Protein AF-A0A838EYT7-F1 (afdb_monomer)

Structure (mmCIF, N/CA/C/O backbone):
data_AF-A0A838EYT7-F1
#
_entry.id   AF-A0A838EYT7-F1
#
loop_
_atom_site.group_PDB
_atom_site.id
_atom_site.type_symbol
_atom_site.label_atom_id
_atom_site.label_alt_id
_atom_site.label_comp_id
_atom_site.label_asym_id
_atom_site.label_entity_id
_atom_site.label_seq_id
_atom_site.pdbx_PDB_ins_code
_atom_site.Cartn_x
_atom_site.Cartn_y
_atom_site.Cartn_z
_atom_site.occupancy
_atom_site.B_iso_or_equiv
_atom_site.auth_seq_id
_atom_site.auth_comp_id
_atom_site.auth_asym_id
_atom_site.auth_atom_id
_atom_site.pdbx_PDB_model_num
ATOM 1 N N . MET A 1 1 ? 0.786 -3.105 -0.562 1.00 79.38 1 MET A N 1
ATOM 2 C CA . MET A 1 1 ? 1.985 -2.237 -0.614 1.00 79.38 1 MET A CA 1
ATOM 3 C C . MET A 1 1 ? 3.019 -2.592 0.442 1.00 79.38 1 MET A C 1
ATOM 5 O O . MET A 1 1 ? 4.070 -3.049 0.036 1.00 79.38 1 MET A O 1
ATOM 9 N N . TYR A 1 2 ? 2.732 -2.453 1.744 1.00 81.75 2 TYR A N 1
ATOM 10 C CA . TYR A 1 2 ? 3.674 -2.815 2.824 1.00 81.75 2 TYR A CA 1
ATOM 11 C C . TYR A 1 2 ? 3.352 -4.140 3.533 1.00 81.75 2 TYR A C 1
ATOM 13 O O . TYR A 1 2 ? 4.180 -4.661 4.274 1.00 81.75 2 TYR A O 1
ATOM 21 N N . GLY A 1 3 ? 2.163 -4.707 3.312 1.00 84.50 3 GLY A N 1
ATOM 22 C CA . GLY A 1 3 ? 1.730 -5.938 3.987 1.00 84.50 3 GLY A CA 1
ATOM 23 C C . GLY A 1 3 ? 1.362 -5.731 5.446 1.00 84.50 3 GLY A C 1
ATOM 24 O O . GLY A 1 3 ? 1.509 -6.643 6.247 1.00 84.50 3 GLY A O 1
ATOM 25 N N . ILE A 1 4 ? 0.936 -4.516 5.781 1.00 86.56 4 ILE A N 1
ATOM 26 C CA . ILE A 1 4 ? 0.417 -4.171 7.098 1.00 86.56 4 ILE A CA 1
ATOM 27 C C . ILE A 1 4 ? -1.060 -4.558 7.117 1.00 86.56 4 ILE A C 1
ATOM 29 O O . ILE A 1 4 ? -1.824 -4.145 6.243 1.00 86.56 4 ILE A O 1
ATOM 33 N N . THR A 1 5 ? -1.448 -5.363 8.099 1.00 86.06 5 THR A N 1
ATOM 34 C CA . THR A 1 5 ? -2.842 -5.729 8.351 1.00 86.06 5 THR A CA 1
ATOM 35 C C . THR A 1 5 ? -3.462 -4.725 9.311 1.00 86.06 5 THR A C 1
ATOM 37 O O . THR A 1 5 ? -2.982 -4.566 10.434 1.00 86.06 5 THR A O 1
ATOM 40 N N . PHE A 1 6 ? -4.540 -4.069 8.895 1.00 89.06 6 PHE A N 1
ATOM 41 C CA . PHE A 1 6 ? -5.294 -3.167 9.760 1.00 89.06 6 PHE A CA 1
ATOM 42 C C . PHE A 1 6 ? -6.403 -3.944 10.470 1.00 89.06 6 PHE A C 1
ATOM 44 O O . PHE A 1 6 ? -7.240 -4.571 9.819 1.00 89.06 6 PHE A O 1
ATOM 51 N N . LYS A 1 7 ? -6.408 -3.914 11.807 1.00 91.25 7 LYS A N 1
ATOM 52 C CA . LYS A 1 7 ? -7.513 -4.468 12.602 1.00 91.25 7 LYS A CA 1
ATOM 53 C C . LYS A 1 7 ? -8.772 -3.621 12.366 1.00 91.25 7 LYS A C 1
ATOM 55 O O . LYS A 1 7 ? -8.668 -2.408 12.221 1.00 91.25 7 LYS A O 1
ATOM 60 N N . ASN A 1 8 ? -9.941 -4.261 12.343 1.00 91.81 8 ASN A N 1
ATOM 61 C CA . ASN A 1 8 ? -11.262 -3.637 12.155 1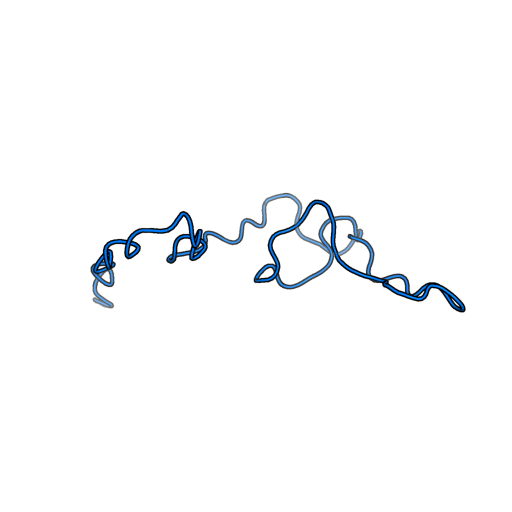.00 91.81 8 ASN A CA 1
ATOM 62 C C . ASN A 1 8 ? -11.536 -3.006 10.774 1.00 91.81 8 ASN A C 1
ATOM 64 O O . ASN A 1 8 ? -12.472 -2.221 10.649 1.00 91.81 8 ASN A O 1
ATOM 68 N N . HIS A 1 9 ? -10.782 -3.353 9.724 1.00 89.38 9 HIS A N 1
ATOM 69 C CA . HIS A 1 9 ? -11.121 -2.926 8.363 1.00 89.38 9 HIS A CA 1
ATOM 70 C C . HIS A 1 9 ? -11.920 -4.019 7.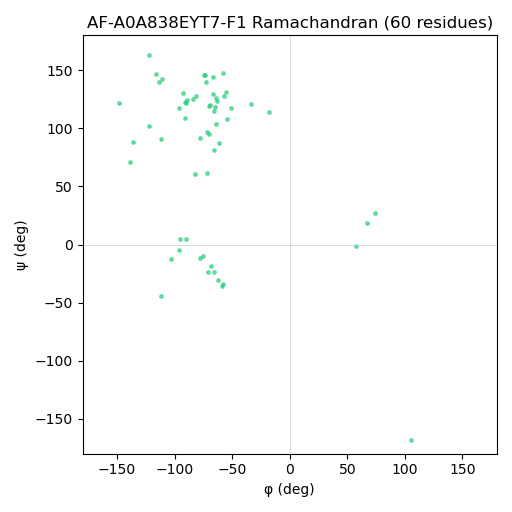622 1.00 89.38 9 HIS A C 1
ATOM 72 O O . HIS A 1 9 ? -11.372 -5.097 7.384 1.00 89.38 9 HIS A O 1
ATOM 78 N N . PRO A 1 10 ? -13.178 -3.767 7.207 1.00 91.06 10 PRO A N 1
ATOM 79 C CA . PRO A 1 10 ? -14.064 -4.802 6.661 1.00 91.06 10 PRO A CA 1
ATOM 80 C C . PRO A 1 10 ? -13.664 -5.298 5.264 1.00 91.06 10 PRO A C 1
ATOM 82 O O . PRO A 1 10 ? -14.012 -6.411 4.887 1.00 91.06 10 PRO A O 1
ATOM 85 N N . ASN A 1 11 ? -12.930 -4.501 4.483 1.00 86.31 11 ASN A N 1
ATOM 86 C CA . ASN A 1 11 ? -12.510 -4.887 3.133 1.00 86.31 11 ASN A CA 1
ATOM 87 C C . ASN A 1 11 ? -11.066 -4.468 2.850 1.00 86.31 11 ASN A C 1
ATOM 89 O O . ASN A 1 11 ? -10.795 -3.502 2.134 1.00 86.31 11 ASN A O 1
ATOM 93 N N . LEU A 1 12 ? -10.119 -5.142 3.500 1.00 87.25 12 LEU A N 1
ATOM 94 C CA . LEU A 1 12 ? -8.701 -4.883 3.279 1.00 87.25 12 LEU A CA 1
ATOM 95 C C . LEU A 1 12 ? -8.243 -5.543 1.968 1.00 87.25 12 LEU A C 1
ATOM 97 O O . LEU A 1 12 ? -7.815 -6.694 1.960 1.00 87.25 12 LEU A O 1
ATOM 101 N N . ARG A 1 13 ? -8.305 -4.796 0.862 1.00 85.38 13 ARG A N 1
ATOM 102 C CA . ARG A 1 13 ? -7.821 -5.234 -0.458 1.00 85.38 13 ARG A CA 1
ATOM 103 C C . ARG A 1 13 ? -6.761 -4.300 -1.037 1.00 85.38 13 ARG A C 1
ATOM 105 O O . ARG A 1 13 ? -6.586 -3.165 -0.595 1.00 85.38 13 ARG A O 1
ATOM 112 N N . ARG A 1 14 ? -6.032 -4.788 -2.041 1.00 86.19 14 ARG A N 1
ATOM 113 C CA . ARG A 1 14 ? -5.063 -3.987 -2.806 1.00 86.19 14 ARG A CA 1
ATOM 114 C C . ARG A 1 14 ? -5.822 -3.018 -3.728 1.00 86.19 14 ARG A C 1
ATOM 116 O O . ARG A 1 14 ? -6.836 -3.400 -4.295 1.00 86.19 14 ARG A O 1
ATOM 123 N N . ILE A 1 15 ? -5.337 -1.776 -3.849 1.00 85.25 15 ILE A N 1
ATOM 124 C CA . ILE A 1 15 ? -5.966 -0.725 -4.681 1.00 85.25 15 ILE A CA 1
ATOM 125 C C . ILE A 1 15 ? -5.098 -0.365 -5.894 1.00 85.25 15 ILE A C 1
ATOM 127 O O . ILE A 1 15 ? -5.609 -0.236 -6.995 1.00 85.25 15 ILE A O 1
ATOM 131 N N . MET A 1 16 ? -3.782 -0.208 -5.707 1.00 82.12 16 MET A N 1
ATOM 132 C CA . MET A 1 16 ? -2.867 0.227 -6.781 1.00 82.12 16 MET A CA 1
ATOM 133 C C . MET A 1 16 ? -2.142 -0.918 -7.503 1.00 82.12 16 MET A C 1
ATOM 135 O O . MET A 1 16 ? -1.342 -0.671 -8.396 1.00 82.12 16 MET A O 1
ATOM 139 N N . MET A 1 17 ? -2.317 -2.157 -7.051 1.00 84.69 17 MET A N 1
ATOM 140 C CA . MET A 1 17 ? -1.583 -3.314 -7.570 1.00 84.69 17 MET A CA 1
ATOM 141 C C . MET A 1 17 ? -2.567 -4.271 -8.226 1.00 84.69 17 MET A C 1
ATOM 143 O O . MET A 1 17 ? -3.682 -4.415 -7.725 1.00 84.69 17 MET A O 1
ATOM 147 N N . ASP A 1 18 ? -2.115 -4.953 -9.276 1.00 83.38 18 ASP A N 1
ATOM 148 C CA . ASP A 1 18 ? -2.819 -6.101 -9.852 1.00 83.38 18 ASP A CA 1
ATOM 149 C C . ASP A 1 18 ? -3.011 -7.189 -8.774 1.00 83.38 18 ASP A C 1
ATOM 151 O O . ASP A 1 18 ? -2.184 -7.346 -7.866 1.00 83.38 18 ASP A O 1
ATOM 155 N N . GLU A 1 19 ? -4.108 -7.937 -8.862 1.00 81.31 19 GLU A N 1
ATOM 156 C CA . GLU A 1 19 ? -4.438 -9.044 -7.959 1.00 81.31 19 GLU A CA 1
ATOM 157 C C . GLU A 1 19 ? -3.396 -10.165 -8.025 1.00 81.31 19 GLU A C 1
ATOM 159 O O . GLU A 1 19 ? -3.111 -10.813 -7.018 1.00 81.31 19 GLU A O 1
ATOM 164 N N . ARG A 1 20 ? -2.775 -10.344 -9.195 1.00 82.31 20 ARG A N 1
ATOM 165 C CA . ARG A 1 20 ? -1.742 -11.358 -9.454 1.00 82.31 20 ARG A CA 1
ATOM 166 C C . ARG A 1 20 ? -0.370 -10.970 -8.913 1.00 82.31 20 ARG A C 1
ATOM 168 O O . ARG A 1 20 ? 0.537 -11.797 -8.877 1.00 82.31 20 ARG A O 1
ATOM 175 N N . PHE A 1 21 ? -0.190 -9.713 -8.507 1.00 86.06 21 PHE A N 1
ATOM 176 C CA . PHE A 1 21 ? 1.097 -9.228 -8.033 1.00 86.06 21 PHE A CA 1
ATOM 177 C C . PHE A 1 21 ? 1.467 -9.856 -6.681 1.00 86.06 21 PHE A C 1
ATOM 179 O O . PHE A 1 21 ? 0.799 -9.629 -5.662 1.00 86.06 21 PHE A O 1
ATOM 186 N N . SER A 1 22 ? 2.599 -10.561 -6.641 1.00 83.56 22 SER A N 1
ATOM 187 C CA . SER A 1 22 ? 3.128 -11.153 -5.411 1.00 83.56 22 SER A CA 1
ATOM 188 C C . SER A 1 22 ? 4.124 -10.218 -4.721 1.00 83.56 22 SER A C 1
ATOM 190 O O . SER A 1 22 ? 5.064 -9.720 -5.339 1.00 83.56 22 SER A O 1
ATOM 192 N N . GLY A 1 23 ? 3.938 -9.993 -3.417 1.00 86.69 23 GLY A N 1
ATOM 193 C CA . GLY A 1 23 ? 4.866 -9.225 -2.579 1.00 86.69 23 GLY A CA 1
ATOM 194 C C . GLY A 1 23 ? 4.410 -7.810 -2.199 1.00 86.69 23 GLY A C 1
ATOM 195 O O . GLY A 1 23 ? 3.236 -7.435 -2.334 1.00 86.69 23 GLY A O 1
ATOM 196 N N . TYR A 1 24 ? 5.362 -7.045 -1.652 1.00 90.12 24 TYR A N 1
ATOM 197 C CA . TYR A 1 24 ? 5.16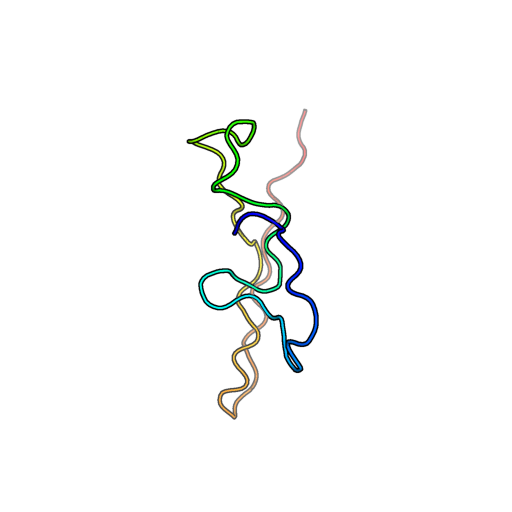6 -5.741 -1.010 1.00 90.12 24 TYR A CA 1
ATOM 198 C C . TYR A 1 24 ? 6.254 -4.747 -1.454 1.00 90.12 24 TYR A C 1
ATOM 200 O O . TYR A 1 24 ? 7.285 -4.638 -0.789 1.00 90.12 24 TYR A O 1
ATOM 208 N N . PRO A 1 25 ? 6.037 -4.016 -2.561 1.00 88.94 25 PRO A N 1
ATOM 209 C CA . PRO A 1 25 ? 7.107 -3.318 -3.273 1.00 88.94 25 PRO A CA 1
ATOM 210 C C . PRO A 1 25 ? 7.711 -2.136 -2.515 1.00 88.94 25 PRO A C 1
ATOM 212 O O . PRO A 1 25 ? 8.808 -1.705 -2.836 1.00 88.94 25 PRO A O 1
ATOM 215 N N . LEU A 1 26 ? 7.011 -1.607 -1.508 1.00 88.06 26 LEU A N 1
ATOM 216 C CA . LEU A 1 26 ? 7.511 -0.484 -0.717 1.00 88.06 26 LEU A CA 1
ATOM 217 C C . LEU A 1 26 ? 8.324 -0.923 0.517 1.00 88.06 26 LEU A C 1
ATOM 219 O O . LEU A 1 26 ? 8.713 -0.081 1.323 1.00 88.06 26 LEU A O 1
ATOM 223 N N . ARG A 1 27 ? 8.579 -2.226 0.705 1.00 89.25 27 ARG A N 1
ATOM 224 C CA . ARG A 1 27 ? 9.476 -2.710 1.767 1.00 89.25 27 ARG A CA 1
ATOM 225 C C . ARG A 1 27 ? 10.934 -2.440 1.403 1.00 89.25 27 ARG A C 1
ATOM 227 O O . ARG A 1 27 ? 11.311 -2.562 0.246 1.00 89.25 27 ARG A O 1
ATOM 234 N N . LYS A 1 28 ? 11.759 -2.152 2.412 1.00 87.06 28 LYS A N 1
ATOM 235 C CA . LYS A 1 28 ? 13.194 -1.875 2.241 1.00 87.06 28 LYS A CA 1
ATOM 236 C C . LYS A 1 28 ? 13.952 -3.039 1.594 1.00 87.06 28 LYS A C 1
ATOM 238 O O . LYS A 1 28 ? 14.836 -2.810 0.781 1.00 87.06 28 LYS A O 1
ATOM 243 N N . GLU A 1 29 ? 13.559 -4.266 1.925 1.00 88.12 29 GLU A N 1
ATOM 244 C CA . GLU A 1 29 ? 14.173 -5.489 1.391 1.00 88.12 29 GLU A CA 1
ATOM 245 C C . GLU A 1 29 ? 13.757 -5.779 -0.064 1.00 88.12 29 GLU A C 1
ATOM 247 O O . GLU A 1 29 ? 14.281 -6.700 -0.686 1.00 88.12 29 GLU A O 1
ATOM 252 N N . TYR A 1 30 ? 12.773 -5.047 -0.604 1.00 86.62 30 TYR A N 1
ATOM 253 C CA . TYR A 1 30 ? 12.248 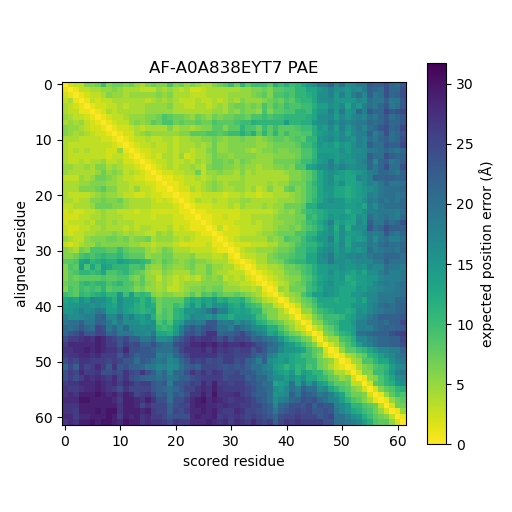-5.305 -1.939 1.00 86.62 30 TYR A CA 1
ATOM 254 C C . TYR A 1 30 ? 13.162 -4.680 -3.009 1.00 86.62 30 TYR A C 1
ATOM 256 O O . TYR A 1 30 ? 13.445 -3.479 -2.945 1.00 86.62 30 TYR A O 1
ATOM 264 N N . PRO A 1 31 ? 13.617 -5.441 -4.022 1.00 87.94 31 PRO A N 1
ATOM 265 C CA . PRO A 1 31 ? 14.507 -4.910 -5.047 1.00 87.94 31 PRO A CA 1
ATOM 266 C C . PRO A 1 31 ? 13.832 -3.810 -5.881 1.00 87.94 31 PRO A C 1
ATOM 268 O O . PRO A 1 31 ? 12.797 -4.028 -6.509 1.00 87.94 31 PRO A O 1
ATOM 271 N N . ILE A 1 32 ? 14.468 -2.636 -5.962 1.00 82.19 32 ILE A N 1
ATOM 272 C CA . ILE A 1 32 ? 13.920 -1.430 -6.622 1.00 82.19 32 ILE A CA 1
ATOM 273 C C . ILE A 1 32 ? 13.580 -1.673 -8.103 1.00 82.19 32 ILE A C 1
ATOM 275 O O . ILE A 1 32 ? 12.627 -1.107 -8.633 1.00 82.19 32 ILE A O 1
ATOM 279 N N . LYS A 1 33 ? 14.364 -2.512 -8.789 1.00 83.75 33 LYS A N 1
ATOM 280 C CA . LYS A 1 33 ? 14.212 -2.790 -10.227 1.00 83.75 33 LYS A CA 1
ATOM 281 C C . LYS A 1 33 ? 13.386 -4.043 -10.531 1.00 83.75 33 LYS A C 1
ATOM 283 O O . LYS A 1 33 ? 13.283 -4.419 -11.696 1.00 83.75 33 LYS A O 1
ATOM 288 N N . GLN A 1 34 ? 12.808 -4.697 -9.523 1.00 81.81 34 GLN A N 1
ATOM 289 C CA . GLN A 1 34 ? 12.026 -5.906 -9.757 1.00 81.81 34 GLN A CA 1
ATOM 290 C C . GLN A 1 34 ? 10.713 -5.563 -10.462 1.00 81.81 34 GLN A C 1
ATOM 292 O O . GLN A 1 34 ? 9.865 -4.844 -9.933 1.00 81.81 34 GLN A O 1
ATOM 297 N N . ARG A 1 35 ? 10.541 -6.118 -11.661 1.00 79.50 35 ARG A N 1
ATOM 298 C CA . ARG A 1 35 ? 9.294 -6.080 -12.427 1.00 79.50 35 ARG A CA 1
ATOM 299 C C . ARG A 1 35 ? 8.697 -7.483 -12.467 1.00 79.50 35 ARG A C 1
ATOM 301 O O . ARG A 1 35 ? 9.437 -8.455 -12.564 1.00 79.50 35 ARG A O 1
ATOM 308 N N . GLN A 1 36 ? 7.373 -7.574 -12.395 1.00 80.69 36 GLN A N 1
ATOM 309 C CA . GLN A 1 36 ? 6.626 -8.807 -12.651 1.00 80.69 36 GLN A CA 1
ATOM 310 C C . GLN A 1 36 ? 5.835 -8.599 -13.945 1.00 80.69 36 GLN A C 1
ATOM 312 O O . GLN A 1 36 ? 4.749 -8.019 -13.890 1.00 80.69 36 GLN A O 1
ATOM 317 N N . PRO A 1 37 ? 6.401 -8.951 -15.116 1.00 80.25 37 PRO A N 1
ATOM 318 C CA . PRO A 1 37 ? 5.631 -8.958 -16.349 1.00 80.25 37 PRO A CA 1
ATOM 319 C C . PRO A 1 37 ? 4.567 -10.052 -16.248 1.00 80.25 37 PRO A C 1
ATOM 321 O O . PRO A 1 37 ? 4.869 -11.190 -15.894 1.00 80.25 37 PRO A O 1
ATOM 324 N N . PHE A 1 38 ? 3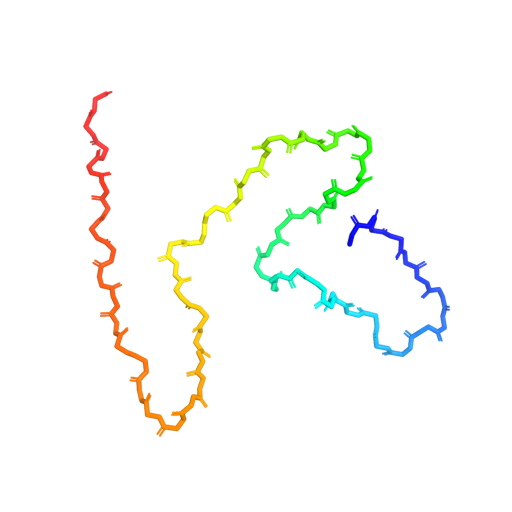.320 -9.704 -16.539 1.00 80.00 38 PHE A N 1
ATOM 325 C CA . PHE A 1 38 ? 2.251 -10.685 -16.656 1.00 80.00 38 PHE A CA 1
ATOM 326 C C . PHE A 1 38 ? 2.210 -11.150 -18.112 1.00 80.00 38 PHE A C 1
ATOM 328 O O . PHE A 1 38 ? 2.103 -10.318 -19.010 1.00 80.00 38 PHE A O 1
ATOM 335 N N . SER A 1 39 ? 2.321 -12.460 -18.344 1.00 75.25 39 SER A N 1
ATOM 336 C CA . SER A 1 39 ? 2.145 -13.065 -19.675 1.00 75.25 39 SER A CA 1
ATOM 337 C C . SER A 1 39 ? 0.712 -12.919 -20.183 1.00 75.25 39 SER A C 1
ATOM 339 O O . SER A 1 39 ? 0.467 -12.940 -21.384 1.00 75.25 39 SER A O 1
ATOM 341 N N . ASP A 1 40 ? -0.225 -12.753 -19.250 1.00 71.56 40 ASP A N 1
ATOM 342 C CA . ASP A 1 40 ? -1.646 -12.812 -19.527 1.00 71.56 40 ASP A CA 1
ATOM 343 C C . ASP A 1 40 ? -2.264 -11.430 -19.316 1.00 71.56 40 ASP A C 1
ATOM 345 O O . ASP A 1 40 ? -1.991 -10.736 -18.326 1.00 71.56 40 ASP A O 1
ATOM 349 N N . ASN A 1 41 ? -3.177 -11.051 -20.201 1.00 68.19 41 ASN A N 1
ATOM 350 C CA . ASN A 1 41 ? -4.005 -9.873 -19.992 1.00 68.19 41 ASN A CA 1
ATOM 351 C C . ASN A 1 41 ? -5.064 -10.162 -18.922 1.00 68.19 41 ASN A C 1
ATOM 353 O O . ASN A 1 41 ? -5.576 -11.279 -18.816 1.00 68.19 41 ASN A O 1
ATOM 357 N N . ILE A 1 42 ? -5.414 -9.147 -18.125 1.00 66.31 42 ILE A N 1
ATOM 358 C CA . ILE A 1 42 ? -6.572 -9.235 -17.227 1.00 66.31 42 ILE A CA 1
ATOM 359 C C . ILE A 1 42 ? -7.776 -9.605 -18.094 1.00 66.31 42 ILE A C 1
ATOM 361 O O . ILE A 1 42 ? -7.997 -8.982 -19.136 1.00 66.31 42 ILE A O 1
ATOM 365 N N . ARG A 1 43 ? -8.554 -10.609 -17.667 1.00 55.47 43 ARG A N 1
ATOM 366 C CA . ARG A 1 43 ? -9.852 -10.922 -18.273 1.00 55.47 43 ARG A CA 1
ATOM 367 C C . ARG A 1 43 ? -10.792 -9.752 -18.003 1.00 55.47 43 ARG A C 1
ATOM 369 O O . ARG A 1 43 ? -11.568 -9.757 -17.055 1.00 55.47 43 ARG A O 1
ATOM 376 N N . LEU A 1 44 ? -10.670 -8.708 -18.811 1.00 63.81 44 LEU A N 1
ATOM 377 C CA . LEU A 1 44 ? -11.578 -7.585 -18.796 1.00 63.81 44 LEU A CA 1
ATOM 378 C C . LEU A 1 44 ? -12.879 -8.107 -19.401 1.00 63.81 44 LEU A C 1
ATOM 380 O O . LEU A 1 44 ? -13.002 -8.231 -20.616 1.00 63.81 44 LEU A O 1
ATOM 384 N N . HIS A 1 45 ? -13.823 -8.501 -18.547 1.00 52.50 45 HIS A N 1
ATOM 385 C CA . HIS A 1 45 ? -15.154 -8.948 -18.957 1.00 52.50 45 HIS A CA 1
ATOM 386 C C . HIS A 1 45 ? -15.989 -7.752 -19.440 1.00 52.50 45 HIS A C 1
ATOM 388 O O . HIS A 1 45 ? -17.026 -7.419 -18.878 1.00 52.50 45 HIS A O 1
ATOM 394 N N . LEU A 1 46 ? -15.524 -7.087 -20.498 1.00 53.19 46 LEU A N 1
ATOM 395 C CA . LEU A 1 46 ? -16.256 -6.062 -21.229 1.00 53.19 46 LEU A CA 1
ATOM 396 C C . LEU A 1 46 ? -17.193 -6.749 -22.239 1.00 53.19 46 LEU A C 1
ATOM 398 O O . LEU A 1 46 ? -17.026 -6.613 -23.440 1.00 53.19 46 LEU A O 1
ATOM 402 N N . GLY A 1 47 ? -18.134 -7.570 -21.764 1.00 49.25 47 GLY A N 1
ATOM 403 C CA . GLY A 1 47 ? -19.272 -8.076 -22.553 1.00 49.25 47 GLY A CA 1
ATOM 404 C C . GLY A 1 47 ? -19.009 -8.868 -23.850 1.00 49.25 47 GLY A C 1
ATOM 405 O O . GLY A 1 47 ? -19.971 -9.321 -24.458 1.00 49.25 47 GLY A O 1
ATOM 406 N N . ALA A 1 48 ? -17.771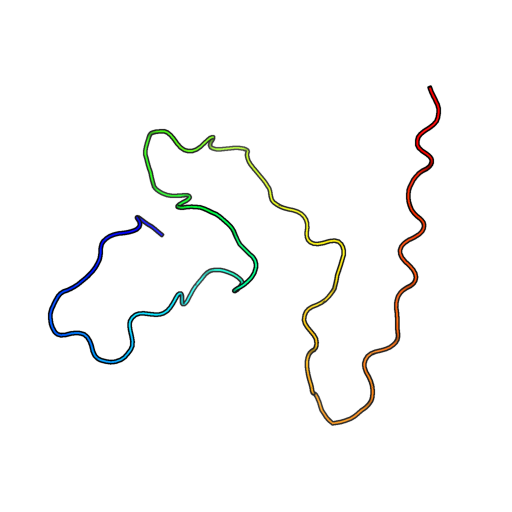 -9.087 -24.286 1.00 52.38 48 ALA A N 1
ATOM 407 C CA . ALA A 1 48 ? -17.450 -9.864 -25.476 1.00 52.38 48 ALA A CA 1
ATOM 408 C C . ALA A 1 48 ? -16.101 -10.559 -25.275 1.00 52.38 48 ALA A C 1
ATOM 410 O O . ALA A 1 48 ? -15.100 -9.919 -24.967 1.00 52.38 48 ALA A O 1
ATOM 411 N N . ASN A 1 49 ? -16.136 -11.886 -25.378 1.00 54.03 49 ASN A N 1
ATOM 412 C CA . ASN A 1 49 ? -15.036 -12.844 -25.270 1.00 54.03 49 ASN A CA 1
ATOM 413 C C . ASN A 1 49 ? -13.623 -12.243 -25.432 1.00 54.03 49 ASN A C 1
ATOM 415 O O . ASN A 1 49 ? -13.276 -11.815 -26.535 1.00 54.03 49 ASN A O 1
ATOM 419 N N . PRO A 1 50 ? -12.778 -12.250 -24.379 1.00 59.12 50 PRO A N 1
ATOM 420 C CA . PRO A 1 50 ? -11.382 -11.869 -24.539 1.00 59.12 50 PRO A CA 1
ATOM 421 C C . PRO A 1 50 ? -10.707 -12.867 -25.487 1.00 59.12 50 PRO A C 1
ATOM 423 O O . PRO A 1 50 ? -10.747 -14.074 -25.245 1.00 59.12 50 PRO A O 1
ATOM 426 N N . LEU A 1 51 ? -10.110 -12.365 -26.572 1.00 58.47 51 LEU A N 1
ATOM 427 C CA . LEU A 1 51 ? -9.343 -13.186 -27.508 1.00 58.47 51 LEU A CA 1
ATOM 428 C C . LEU A 1 51 ? -8.225 -13.904 -26.741 1.00 58.47 51 LEU A C 1
ATOM 430 O O . LEU A 1 51 ? -7.471 -13.274 -25.996 1.00 58.47 51 LEU A O 1
ATOM 434 N N . GLN A 1 52 ? -8.146 -15.225 -26.902 1.00 53.50 52 GLN A N 1
ATOM 435 C CA . GLN A 1 52 ? -7.031 -16.015 -26.391 1.00 53.50 52 GLN A CA 1
ATOM 436 C C . GLN A 1 52 ? -5.778 -15.582 -27.149 1.00 53.50 52 GLN A C 1
ATOM 438 O O . GLN A 1 52 ? -5.693 -15.739 -28.363 1.00 53.50 52 GLN A O 1
ATOM 443 N N . ILE A 1 53 ? -4.831 -14.983 -26.437 1.00 59.12 53 ILE A N 1
ATOM 444 C CA . ILE A 1 53 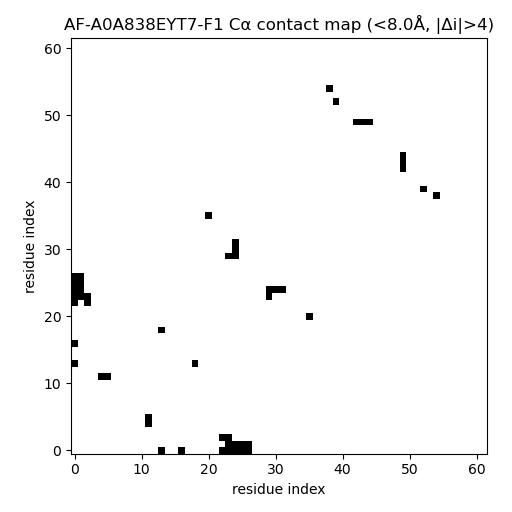? -3.515 -14.685 -26.988 1.00 59.12 53 ILE A CA 1
ATOM 445 C C . ILE A 1 53 ? -2.666 -15.908 -26.665 1.00 59.12 53 ILE A C 1
ATOM 447 O O . ILE A 1 53 ? -2.372 -16.166 -25.498 1.00 59.12 53 ILE A O 1
ATOM 451 N N . GLU A 1 54 ? -2.336 -16.700 -27.683 1.00 48.34 54 GLU A N 1
ATOM 452 C CA . GLU A 1 54 ? -1.368 -17.785 -27.558 1.00 48.34 54 GLU A CA 1
ATOM 453 C C . GLU A 1 54 ? 0.015 -17.161 -27.373 1.00 48.34 54 GLU A C 1
ATOM 455 O O . GLU A 1 54 ? 0.678 -16.749 -28.327 1.00 48.34 54 GLU A O 1
ATOM 460 N N . THR A 1 55 ? 0.438 -17.024 -26.118 1.00 49.44 55 THR A N 1
ATOM 461 C CA . THR A 1 55 ? 1.812 -16.654 -25.798 1.00 49.44 55 THR A CA 1
ATOM 462 C C . THR A 1 55 ? 2.702 -17.786 -26.289 1.00 49.44 55 THR A C 1
ATOM 464 O O . THR A 1 55 ? 2.759 -18.844 -25.666 1.00 49.44 55 THR A O 1
ATOM 467 N N . GLN A 1 56 ? 3.377 -17.578 -27.422 1.00 42.84 56 GLN A N 1
ATOM 468 C CA . GLN A 1 56 ? 4.479 -18.434 -27.844 1.00 42.84 56 GLN A CA 1
ATOM 469 C C . GLN A 1 56 ? 5.477 -18.459 -26.686 1.00 42.84 56 GLN A C 1
ATOM 471 O O . GLN A 1 56 ? 6.117 -17.451 -26.383 1.00 42.84 56 GLN A O 1
ATOM 476 N N . THR A 1 57 ? 5.546 -19.589 -25.987 1.00 50.44 57 THR A N 1
ATOM 477 C CA . THR A 1 57 ? 6.622 -19.888 -25.048 1.00 50.44 57 THR A CA 1
ATOM 478 C C . THR A 1 57 ? 7.932 -19.641 -25.791 1.00 50.44 57 THR A C 1
ATOM 480 O O . THR A 1 57 ? 8.152 -20.305 -26.808 1.00 50.44 57 THR A O 1
ATOM 483 N N . PRO A 1 58 ? 8.790 -18.691 -25.373 1.00 44.53 58 PRO A N 1
ATOM 484 C CA . PRO A 1 58 ? 10.113 -18.627 -25.956 1.00 44.53 58 PRO A CA 1
ATOM 485 C C . PRO A 1 58 ? 1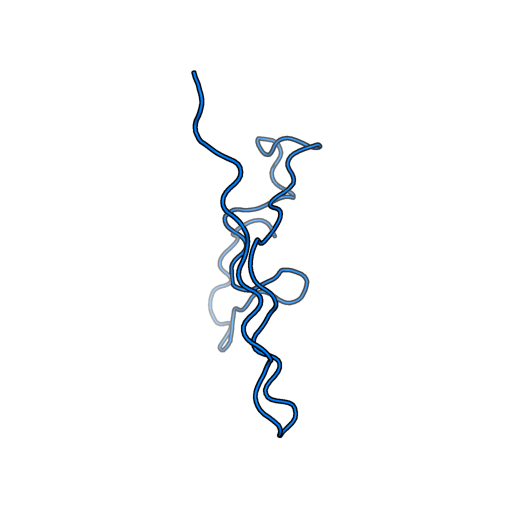0.800 -19.924 -25.539 1.00 44.53 58 PRO A C 1
ATOM 487 O O . PRO A 1 58 ? 10.893 -20.212 -24.347 1.00 44.53 58 PRO A O 1
ATOM 490 N N . ASN A 1 59 ? 11.157 -20.725 -26.543 1.00 50.31 59 ASN A N 1
ATOM 491 C CA . ASN A 1 59 ? 11.852 -21.995 -26.420 1.00 50.31 59 ASN A CA 1
ATOM 492 C C . ASN A 1 59 ? 12.833 -21.985 -25.242 1.00 50.31 59 ASN A C 1
ATOM 494 O O . ASN A 1 59 ? 13.780 -21.194 -25.219 1.00 50.31 59 ASN A O 1
ATOM 498 N N . GLU A 1 60 ? 12.625 -22.905 -24.301 1.00 50.88 60 GLU A N 1
ATOM 499 C CA . GLU A 1 60 ? 13.719 -23.453 -23.509 1.00 50.88 60 GLU A CA 1
ATOM 500 C C . GLU A 1 60 ? 14.673 -24.157 -24.484 1.00 50.88 60 GLU A C 1
ATOM 502 O O . GLU A 1 60 ? 14.540 -25.346 -24.758 1.00 50.88 60 GLU A O 1
ATOM 507 N N . GLU A 1 61 ? 15.620 -23.418 -25.057 1.00 44.81 61 GLU A N 1
ATOM 508 C CA . GLU A 1 61 ? 16.758 -24.009 -25.751 1.00 44.81 61 GLU A CA 1
ATOM 509 C C . GLU A 1 61 ? 18.070 -23.526 -25.128 1.00 44.81 61 GLU A C 1
ATOM 511 O O . GLU A 1 61 ? 18.586 -22.453 -25.445 1.00 44.81 61 GLU A O 1
ATOM 516 N N . LYS A 1 62 ? 18.603 -24.455 -24.321 1.00 38.50 62 LYS A N 1
ATOM 517 C CA . LYS A 1 62 ? 20.009 -24.735 -23.993 1.00 38.50 62 LYS A CA 1
ATOM 518 C C . LYS A 1 62 ? 20.587 -24.204 -22.681 1.00 38.50 62 LYS A C 1
ATOM 520 O O . LYS A 1 62 ? 20.718 -22.977 -22.502 1.00 38.50 62 LYS A O 1
#

Solvent-accessible surface area (backbone atoms only — not comparable to full-atom values): 4799 Å² total; per-residue (Å²): 90,73,79,78,83,70,85,96,56,96,77,86,70,79,84,93,56,64,90,85,61,83,82,35,77,76,37,88,90,38,65,91,82,71,75,83,84,71,94,62,78,81,85,64,83,71,90,58,84,75,77,83,75,82,72,76,73,79,76,93,76,134

pLDDT: mean 73.51, std 16.2, range [38.5, 91.81]

Mean predicted aligned error: 12.12 Å

Sequence (62 aa):
MYGITFKNHPNLRRIMMDERFSGYPLRKEYPIKQRQPFSDNIRLHLGANPLQIETQTPNEEK

Foldseek 3Di:
DQPDDDPPDPDDDDDPDDPPDDDDCPDPPHDVPDDDDDLDDDPPPPPDDDDDDPPPDPDPDD

Secondary structure (DSSP, 8-state):
---PPPTT-TT---SSS-TT--S-TTSTTS-TT-----SS-----SSS--------------

Radius of gyration: 16.73 Å; Cα contacts (8 Å, |Δi|>4): 26; 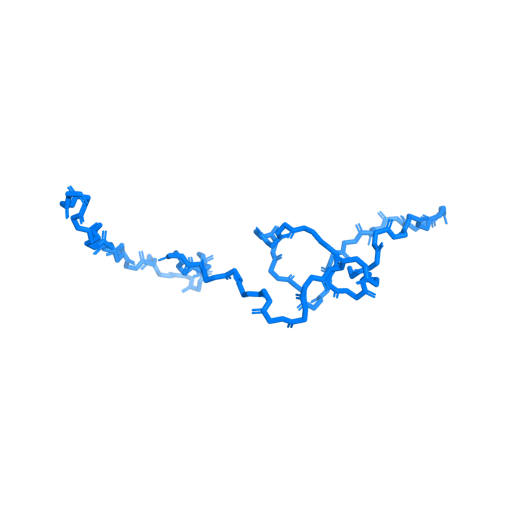chains: 1; bounding box: 39×25×40 Å